Protein AF-A0A8S3RTA8-F1 (afdb_monomer)

Sequence (153 aa):
MDLRNYFNPERKQIFVFDDVYGKYMLEQQKKETWYTLSNELYTILHKKTVKIVLSCRTHIFKQVKKDDILCRNVCNMLSDEHLLTVDERILMVDKYLPADVSACLQLTDYFSKYDFSPLLCKLSSNISSEDINKLFSNPVDFIKLDLHYAGVE

Structure (mmCIF, N/CA/C/O backbone):
data_AF-A0A8S3RTA8-F1
#
_entry.id   AF-A0A8S3RTA8-F1
#
loop_
_atom_site.group_PDB
_atom_site.id
_atom_site.type_symbol
_atom_site.label_atom_id
_atom_site.label_alt_id
_atom_site.label_comp_id
_atom_site.label_asym_id
_atom_site.label_entity_id
_atom_site.label_seq_id
_atom_site.pdbx_PDB_ins_code
_atom_site.Cartn_x
_atom_site.Cartn_y
_atom_site.Cartn_z
_atom_site.occupancy
_atom_site.B_iso_or_equiv
_atom_site.auth_seq_id
_atom_site.auth_comp_id
_atom_site.auth_asym_id
_atom_site.auth_atom_id
_atom_site.pdbx_PDB_model_num
ATOM 1 N N . MET A 1 1 ? -13.343 12.471 8.877 1.00 61.25 1 MET A N 1
ATOM 2 C CA . MET A 1 1 ? -14.489 11.604 8.522 1.00 61.25 1 MET A CA 1
ATOM 3 C C . MET A 1 1 ? -14.969 10.939 9.798 1.00 61.25 1 MET A C 1
ATOM 5 O O . MET A 1 1 ? -14.138 10.381 10.499 1.00 61.25 1 MET A O 1
ATOM 9 N N . ASP A 1 2 ? -16.256 11.047 10.125 1.00 71.75 2 ASP A N 1
ATOM 10 C CA . ASP A 1 2 ? -16.832 10.467 11.344 1.00 71.75 2 ASP A CA 1
ATOM 11 C C . ASP A 1 2 ? -17.441 9.089 11.042 1.00 71.75 2 ASP A C 1
ATOM 13 O O . ASP A 1 2 ? -18.409 8.984 10.287 1.00 71.75 2 ASP A O 1
ATOM 17 N N . LEU A 1 3 ? -16.857 8.031 11.609 1.00 77.56 3 LEU A N 1
ATOM 18 C CA . LEU A 1 3 ? -17.289 6.641 11.420 1.00 77.56 3 LEU A CA 1
ATOM 19 C C . LEU A 1 3 ? -18.695 6.359 11.947 1.00 77.56 3 LEU A C 1
ATOM 21 O O . LEU A 1 3 ? -19.360 5.452 11.446 1.00 77.56 3 LEU A O 1
ATOM 25 N N . ARG A 1 4 ? -19.164 7.134 12.928 1.00 76.00 4 ARG A N 1
ATOM 26 C CA . ARG A 1 4 ? -20.458 6.920 13.587 1.00 76.00 4 ARG A CA 1
ATOM 27 C C . ARG A 1 4 ? -21.619 7.096 12.616 1.00 76.00 4 ARG A C 1
ATOM 29 O O . ARG A 1 4 ? -22.602 6.373 12.713 1.00 76.00 4 ARG A O 1
ATOM 36 N N . ASN A 1 5 ? -21.456 7.967 11.622 1.00 84.31 5 ASN A N 1
ATOM 37 C CA . ASN A 1 5 ? -22.467 8.212 10.591 1.00 84.31 5 ASN A CA 1
ATOM 38 C C . ASN A 1 5 ? -22.637 7.039 9.615 1.00 84.31 5 ASN A C 1
ATOM 40 O O . ASN A 1 5 ? -23.642 6.963 8.914 1.00 84.31 5 ASN A O 1
ATOM 44 N N . TYR A 1 6 ? -21.657 6.137 9.554 1.00 84.81 6 TYR A N 1
ATOM 45 C CA . TYR A 1 6 ? -21.643 5.014 8.615 1.00 84.81 6 TYR A CA 1
ATOM 46 C C . TYR A 1 6 ? -21.748 3.658 9.316 1.00 84.81 6 TYR A C 1
ATOM 48 O O . TYR A 1 6 ? -21.964 2.635 8.663 1.00 84.81 6 TYR A O 1
ATOM 56 N N . PHE A 1 7 ? -21.581 3.624 10.637 1.00 87.00 7 PHE A N 1
ATOM 57 C CA . PHE A 1 7 ? -21.665 2.406 11.422 1.00 87.00 7 PHE A CA 1
ATOM 58 C C . PHE A 1 7 ? -23.118 1.937 11.560 1.00 87.00 7 PHE A C 1
ATOM 60 O O . PHE A 1 7 ? -24.000 2.677 11.984 1.00 87.00 7 PHE A O 1
ATOM 67 N N . ASN A 1 8 ? -23.351 0.671 11.224 1.00 87.88 8 ASN A N 1
ATOM 68 C CA . ASN A 1 8 ? -24.606 -0.033 11.406 1.00 87.88 8 ASN A CA 1
ATOM 69 C C . ASN A 1 8 ? -24.334 -1.324 12.205 1.00 87.88 8 ASN A C 1
ATOM 71 O O . ASN A 1 8 ? -23.751 -2.267 11.659 1.00 87.88 8 ASN A O 1
ATOM 75 N N . PRO A 1 9 ? -24.777 -1.404 13.473 1.00 85.19 9 PRO A N 1
ATOM 76 C CA . PRO A 1 9 ? -24.483 -2.539 14.347 1.00 85.19 9 PRO A CA 1
ATOM 77 C C . PRO A 1 9 ? -25.106 -3.865 13.886 1.00 85.19 9 PRO A C 1
ATOM 79 O O . PRO A 1 9 ? -24.639 -4.921 14.307 1.00 85.19 9 PRO A O 1
ATOM 82 N N . GLU A 1 10 ? -26.119 -3.831 13.020 1.00 88.69 10 GLU A N 1
ATOM 83 C CA . GLU A 1 10 ? -26.825 -5.017 12.520 1.00 88.69 10 GLU A CA 1
ATOM 84 C C . GLU A 1 10 ? -26.149 -5.645 11.295 1.00 88.69 10 GLU A C 1
ATOM 86 O O . GLU A 1 10 ? -26.536 -6.725 10.845 1.00 88.69 10 GLU A O 1
ATOM 91 N N . ARG A 1 11 ? -25.133 -4.985 10.727 1.00 91.88 11 ARG A N 1
ATOM 92 C CA . ARG A 1 11 ? -24.451 -5.440 9.512 1.00 91.88 11 ARG A CA 1
ATOM 93 C C . ARG A 1 11 ? -22.985 -5.736 9.778 1.00 91.88 11 ARG A C 1
ATOM 95 O O . ARG A 1 11 ? -22.334 -5.109 10.607 1.00 91.88 11 ARG A O 1
ATOM 102 N N . LYS A 1 12 ? -22.441 -6.686 9.014 1.00 94.06 12 LYS A N 1
ATOM 103 C CA . LYS A 1 12 ? -20.989 -6.864 8.931 1.00 94.06 12 LYS A CA 1
ATOM 104 C C . LYS A 1 12 ? -20.412 -5.755 8.060 1.00 94.06 12 LYS A C 1
ATOM 106 O O . LYS A 1 12 ? -20.871 -5.574 6.934 1.00 94.06 12 LYS A O 1
ATOM 111 N N . GLN A 1 13 ? -19.429 -5.024 8.572 1.00 93.19 13 GLN A N 1
ATOM 112 C CA . GLN A 1 13 ? -18.857 -3.865 7.885 1.00 93.19 13 GLN A CA 1
ATOM 113 C C . GLN A 1 13 ? -17.331 -3.910 7.893 1.00 93.19 13 GLN A C 1
ATOM 115 O O . GLN A 1 13 ? -16.708 -4.350 8.861 1.00 93.19 13 GLN A O 1
ATOM 120 N N . ILE A 1 14 ? -16.733 -3.427 6.806 1.00 93.06 14 ILE A N 1
ATOM 121 C CA . ILE A 1 14 ? -15.296 -3.183 6.710 1.00 93.06 14 ILE A CA 1
ATOM 122 C C . ILE A 1 14 ? -15.115 -1.712 6.361 1.00 93.06 14 ILE A C 1
ATOM 124 O O . ILE A 1 14 ? -15.659 -1.246 5.363 1.00 93.06 14 ILE A O 1
ATOM 128 N N . PHE A 1 15 ? -14.350 -0.997 7.178 1.00 90.75 15 PHE A N 1
ATOM 129 C CA . PHE A 1 15 ? -13.927 0.365 6.879 1.00 90.75 15 PHE A CA 1
ATOM 130 C C . PHE A 1 15 ? -12.475 0.353 6.429 1.00 90.75 15 PHE A C 1
ATOM 132 O O . PHE A 1 15 ? -11.621 -0.196 7.125 1.00 90.75 15 PHE A O 1
ATOM 139 N N . VAL A 1 16 ? -12.212 0.944 5.267 1.00 91.81 16 VAL A N 1
ATOM 140 C CA . VAL A 1 16 ? -10.870 1.055 4.695 1.00 91.81 16 VAL A CA 1
ATOM 141 C C . VAL A 1 16 ? -10.487 2.523 4.684 1.00 91.81 16 VAL A C 1
ATOM 143 O O . VAL A 1 16 ? -11.202 3.346 4.116 1.00 91.81 16 VAL A O 1
ATOM 146 N N . PHE A 1 17 ? -9.369 2.839 5.324 1.00 89.31 17 PHE A N 1
ATOM 147 C CA . PHE A 1 17 ? -8.808 4.178 5.351 1.00 89.31 17 PHE A CA 1
ATOM 148 C C . PHE A 1 17 ? -7.433 4.153 4.709 1.00 89.31 17 PHE A C 1
ATOM 150 O O . PHE A 1 17 ? -6.564 3.393 5.139 1.00 89.31 17 PHE A O 1
ATOM 157 N N . ASP A 1 18 ? -7.268 4.976 3.679 1.00 90.44 18 ASP A N 1
ATOM 158 C CA . ASP A 1 18 ? -6.046 5.026 2.888 1.00 90.44 18 ASP A CA 1
ATOM 159 C C . ASP A 1 18 ? -5.116 6.154 3.357 1.00 90.44 18 ASP A C 1
ATOM 161 O O . ASP A 1 18 ? -5.583 7.260 3.637 1.00 90.44 18 ASP A O 1
ATOM 165 N N . ASP A 1 19 ? -3.816 5.862 3.458 1.00 89.50 19 ASP A N 1
ATOM 166 C CA . ASP A 1 19 ? -2.738 6.789 3.837 1.00 89.50 19 ASP A CA 1
ATOM 167 C C . ASP A 1 19 ? -3.091 7.647 5.077 1.00 89.50 19 ASP A C 1
ATOM 169 O O . ASP A 1 19 ? -3.014 8.882 5.093 1.00 89.50 19 ASP A O 1
ATOM 173 N N . VAL A 1 20 ? -3.488 6.969 6.161 1.00 87.56 20 VAL A N 1
ATOM 174 C CA . VAL A 1 20 ? -4.214 7.573 7.298 1.00 87.56 20 VAL A CA 1
ATOM 175 C C . VAL A 1 20 ? -3.443 8.637 8.081 1.00 87.56 20 VAL A C 1
ATOM 177 O O . VAL A 1 20 ? -4.056 9.498 8.713 1.00 87.56 20 VAL A O 1
ATOM 180 N N . TYR A 1 21 ? -2.114 8.602 8.014 1.00 87.69 21 TYR A N 1
ATOM 181 C CA . TYR A 1 21 ? -1.208 9.534 8.693 1.00 87.69 21 TYR A CA 1
ATOM 182 C C . TYR A 1 21 ? -0.542 10.528 7.736 1.00 87.69 21 TYR A C 1
ATOM 184 O O . TYR A 1 21 ? 0.338 11.275 8.154 1.00 87.69 21 TYR A O 1
ATOM 192 N N . GLY A 1 22 ? -0.948 10.539 6.467 1.00 86.31 22 GLY A N 1
ATOM 193 C CA . GLY A 1 22 ? -0.362 11.365 5.420 1.00 86.31 22 GLY A CA 1
ATOM 194 C C . GLY A 1 22 ? 0.217 10.542 4.275 1.00 86.31 22 GLY A C 1
ATOM 195 O O . GLY A 1 22 ? 0.519 9.357 4.420 1.00 86.31 22 GLY A O 1
ATOM 196 N N . LYS A 1 23 ? 0.327 11.186 3.110 1.00 83.81 23 LYS A N 1
ATOM 197 C CA . LYS A 1 23 ? 0.697 10.526 1.847 1.00 83.81 23 LYS A CA 1
ATOM 198 C C . LYS A 1 23 ? 2.211 10.448 1.640 1.00 83.81 23 LYS A C 1
ATOM 200 O O . LYS A 1 23 ? 2.732 9.400 1.271 1.00 83.81 23 LYS A O 1
ATOM 205 N N . TYR A 1 24 ? 2.911 11.555 1.887 1.00 82.56 24 TYR A N 1
ATOM 206 C CA . TYR A 1 24 ? 4.359 11.671 1.662 1.00 82.56 24 TYR A CA 1
ATOM 207 C C . TYR A 1 24 ? 5.141 11.790 2.969 1.00 82.56 24 TYR A C 1
ATOM 209 O O . TYR A 1 24 ? 6.197 11.182 3.123 1.00 82.56 24 TYR A O 1
ATOM 217 N N . MET A 1 25 ? 4.591 12.517 3.938 1.00 86.06 25 MET A N 1
ATOM 218 C CA . MET A 1 25 ? 5.172 12.727 5.260 1.00 86.06 25 MET A CA 1
ATOM 219 C C . MET A 1 25 ? 4.108 12.555 6.341 1.00 86.06 25 MET A C 1
ATOM 221 O O . MET A 1 25 ? 2.913 12.557 6.044 1.00 86.06 25 MET A O 1
ATOM 225 N N . LEU A 1 26 ? 4.552 12.399 7.589 1.00 87.31 26 LEU A N 1
ATOM 226 C CA . LEU A 1 26 ? 3.653 12.354 8.734 1.00 87.31 26 LEU A CA 1
ATOM 227 C C . LEU A 1 26 ? 2.959 13.713 8.899 1.00 87.31 26 LEU A C 1
ATOM 229 O O . LEU A 1 26 ? 3.599 14.723 9.182 1.00 87.31 26 LEU A O 1
ATOM 233 N N . GLU A 1 27 ? 1.640 13.722 8.755 1.00 90.75 27 GLU A N 1
ATOM 234 C CA . GLU A 1 27 ? 0.793 14.880 9.008 1.00 90.75 27 GLU A CA 1
ATOM 235 C C . GLU A 1 27 ? 0.302 14.836 10.459 1.00 90.75 27 GLU A C 1
ATOM 237 O O . GLU A 1 27 ? -0.603 14.073 10.813 1.00 90.75 27 GLU A O 1
ATOM 242 N N . GLN A 1 28 ? 0.895 15.670 11.313 1.00 88.50 28 GLN A N 1
ATOM 243 C CA . GLN A 1 28 ? 0.650 15.639 12.756 1.00 88.50 28 GLN A CA 1
ATOM 244 C C . GLN A 1 28 ? -0.835 15.829 13.120 1.00 88.50 28 GLN A C 1
ATOM 246 O O . GLN A 1 28 ? -1.360 15.100 13.957 1.00 88.50 28 GLN A O 1
ATOM 251 N N . GLN A 1 29 ? -1.550 16.710 12.413 1.00 89.38 29 GLN A N 1
ATOM 252 C CA . GLN A 1 29 ? -2.990 16.913 12.606 1.00 89.38 29 GLN A CA 1
ATOM 253 C C . GLN A 1 29 ? -3.811 15.637 12.338 1.00 89.38 29 GLN A C 1
ATOM 255 O O . GLN A 1 29 ? -4.780 15.349 13.047 1.00 89.38 29 GLN A O 1
ATOM 260 N N . LYS A 1 30 ? -3.429 14.839 11.328 1.00 88.38 30 LYS A N 1
ATOM 261 C CA . LYS A 1 30 ? -4.083 13.551 11.053 1.00 88.38 30 LYS A CA 1
ATOM 262 C C . LYS A 1 30 ? -3.808 12.562 12.180 1.00 88.38 30 LYS A C 1
ATOM 264 O O . LYS A 1 30 ? -4.747 11.931 12.660 1.00 88.38 30 LYS A O 1
ATOM 269 N N . LYS A 1 31 ? -2.559 12.472 12.651 1.00 87.06 31 LYS A N 1
ATOM 270 C CA . LYS A 1 31 ? -2.187 11.639 13.810 1.00 87.06 31 LYS A CA 1
ATOM 271 C C . LYS A 1 31 ? -3.021 11.994 15.046 1.00 87.06 31 LYS A C 1
ATOM 273 O O . LYS A 1 31 ? -3.612 11.107 15.654 1.00 87.06 31 LYS A O 1
ATOM 278 N N . GLU A 1 32 ? -3.131 13.277 15.378 1.00 86.81 32 GLU A N 1
ATOM 279 C CA . GLU A 1 32 ? -3.920 13.760 16.521 1.00 86.81 32 GLU A CA 1
ATOM 280 C C . GLU A 1 32 ? -5.415 13.454 16.378 1.00 86.81 32 GLU A C 1
ATOM 282 O O . GLU A 1 32 ? -6.069 13.054 17.345 1.00 86.81 32 GLU A O 1
ATOM 287 N N . THR A 1 33 ? -5.951 13.567 15.160 1.00 85.69 33 THR A N 1
ATOM 288 C CA . THR A 1 33 ? -7.344 13.201 14.863 1.00 85.69 33 THR A CA 1
ATOM 289 C C . THR A 1 33 ? -7.595 11.721 15.157 1.00 85.69 33 THR A C 1
ATOM 291 O O . THR A 1 33 ? -8.552 11.380 15.852 1.00 85.69 33 THR A O 1
ATOM 294 N N . TRP A 1 34 ? -6.718 10.833 14.684 1.00 84.81 34 TRP A N 1
ATOM 295 C CA . TRP A 1 34 ? -6.826 9.394 14.942 1.00 84.81 34 TRP A CA 1
ATOM 296 C C . TRP A 1 34 ? -6.653 9.042 16.418 1.00 84.81 34 TRP A C 1
ATOM 298 O O . TRP A 1 34 ? -7.395 8.209 16.939 1.00 84.81 34 TRP A O 1
ATOM 308 N N . TYR A 1 35 ? -5.735 9.717 17.110 1.00 84.69 35 TYR A N 1
ATOM 309 C CA . TYR A 1 35 ? -5.547 9.547 18.547 1.00 84.69 35 TYR A CA 1
ATOM 310 C C . TYR A 1 35 ? -6.807 9.939 19.331 1.00 84.69 35 TYR A C 1
ATOM 312 O O . TYR A 1 35 ? -7.264 9.185 20.189 1.00 84.69 35 TYR A O 1
ATOM 320 N N . THR A 1 36 ? -7.428 11.065 18.975 1.00 86.25 36 THR A N 1
ATOM 321 C CA . THR A 1 36 ? -8.672 11.546 19.599 1.00 86.25 36 THR A CA 1
ATOM 322 C C . THR A 1 36 ? -9.831 10.569 19.388 1.00 86.25 36 THR A C 1
ATOM 324 O O . THR A 1 36 ? -10.615 10.324 20.303 1.00 86.25 36 THR A O 1
ATOM 327 N N . LEU A 1 37 ? -9.920 9.957 18.205 1.00 84.75 37 LEU A N 1
ATOM 328 C CA . LEU A 1 37 ? -10.981 9.004 17.865 1.00 84.75 37 LEU A CA 1
ATOM 329 C C . LEU A 1 37 ? -10.732 7.587 18.409 1.00 84.75 37 LEU A C 1
ATOM 331 O O . LEU A 1 37 ? -11.632 6.749 18.357 1.00 84.75 37 LEU A O 1
ATOM 335 N N . SER A 1 38 ? -9.544 7.294 18.945 1.00 84.00 38 SER A N 1
ATOM 336 C CA . SER A 1 38 ? -9.122 5.935 19.320 1.00 84.00 38 SER A CA 1
ATOM 337 C C . SER A 1 38 ? -10.102 5.207 20.250 1.00 84.00 38 SER A C 1
ATOM 339 O O . SER A 1 38 ? -10.439 4.048 20.004 1.00 84.00 38 SER A O 1
ATOM 341 N N . ASN A 1 39 ? -10.637 5.887 21.267 1.00 83.75 39 ASN A N 1
ATOM 342 C CA . ASN A 1 39 ? -11.614 5.314 22.201 1.00 83.75 39 ASN A CA 1
ATOM 343 C C . ASN A 1 39 ? -12.927 4.904 21.513 1.00 83.75 39 ASN A C 1
ATOM 345 O O . ASN A 1 39 ? -13.509 3.854 21.812 1.00 83.75 39 ASN A O 1
ATOM 349 N N . GLU A 1 40 ? -13.394 5.712 20.564 1.00 84.62 40 GLU A N 1
ATOM 350 C CA . GLU A 1 40 ? -14.605 5.417 19.798 1.00 84.62 40 GLU A CA 1
ATOM 351 C C . GLU A 1 40 ? -14.371 4.238 18.851 1.00 84.62 40 GLU A C 1
ATOM 353 O O . GLU A 1 40 ? -15.181 3.309 18.795 1.00 84.62 40 GLU A O 1
ATOM 358 N N . LEU A 1 41 ? -13.217 4.221 18.178 1.00 85.19 41 LEU A N 1
ATOM 359 C CA . LEU A 1 41 ? -12.795 3.119 17.313 1.00 85.19 41 LEU A CA 1
ATOM 360 C C . LEU A 1 41 ? -12.753 1.799 18.077 1.00 85.19 41 LEU A C 1
ATOM 362 O O . LEU A 1 41 ? -13.257 0.788 17.586 1.00 85.19 41 LEU A O 1
ATOM 366 N N . TYR A 1 42 ? -12.225 1.804 19.301 1.00 85.12 42 TYR A N 1
ATOM 367 C CA . TYR A 1 42 ? -12.245 0.626 20.159 1.00 85.12 42 TYR A CA 1
ATOM 368 C C . TYR A 1 42 ? -13.652 0.144 20.460 1.00 85.12 42 TYR A C 1
ATOM 370 O O . TYR A 1 42 ? -13.934 -1.047 20.329 1.00 85.12 42 TYR A O 1
ATOM 378 N N . THR A 1 43 ? -14.543 1.061 20.824 1.00 85.31 43 THR A N 1
ATOM 379 C CA . THR A 1 43 ? -15.938 0.734 21.129 1.00 85.31 43 THR A CA 1
ATOM 380 C C . THR A 1 43 ? -16.628 0.075 19.933 1.00 85.31 43 THR A C 1
ATOM 382 O O . THR A 1 43 ? -17.331 -0.925 20.101 1.00 85.31 43 THR A O 1
ATOM 385 N N . ILE A 1 44 ? -16.383 0.580 18.720 1.00 84.88 44 ILE A N 1
ATOM 386 C CA . ILE A 1 44 ? -16.908 0.008 17.473 1.00 84.88 44 ILE A CA 1
ATOM 387 C C . ILE A 1 44 ? -16.295 -1.377 17.209 1.00 84.88 44 ILE A C 1
ATOM 389 O O . ILE A 1 44 ? -17.023 -2.341 16.969 1.00 84.88 44 ILE A O 1
ATOM 393 N N . LEU A 1 45 ? -14.970 -1.516 17.313 1.00 85.75 45 LEU A N 1
ATOM 394 C CA . LEU A 1 45 ? -14.264 -2.785 17.087 1.00 85.75 45 LEU A CA 1
ATOM 395 C C . LEU A 1 45 ? -14.692 -3.883 18.076 1.00 85.75 45 LEU A C 1
ATOM 397 O O . LEU A 1 45 ? -14.774 -5.057 17.705 1.00 85.75 45 LEU A O 1
ATOM 401 N N . HIS A 1 46 ? -15.040 -3.522 19.315 1.00 85.69 46 HIS A N 1
ATOM 402 C CA . HIS A 1 46 ? -15.527 -4.463 20.327 1.00 85.69 46 HIS A CA 1
ATOM 403 C C . HIS A 1 46 ? -16.851 -5.145 19.955 1.00 85.69 46 HIS A C 1
ATOM 405 O O . HIS A 1 46 ? -17.143 -6.221 20.481 1.00 85.69 46 HIS A O 1
ATOM 411 N N . LYS A 1 47 ? -17.632 -4.587 19.022 1.00 83.19 47 LYS A N 1
ATOM 412 C CA . LYS A 1 47 ? -18.892 -5.188 18.553 1.00 83.19 47 LYS A CA 1
ATOM 413 C C . LYS A 1 47 ? -18.692 -6.431 17.679 1.00 83.19 47 LYS A C 1
ATOM 415 O O . LYS A 1 47 ? -19.663 -7.127 17.410 1.00 83.19 47 LYS A O 1
ATOM 420 N N . LYS A 1 48 ? -17.459 -6.738 17.247 1.00 81.50 48 LYS A N 1
ATOM 421 C CA . LYS A 1 48 ? -17.070 -7.910 16.424 1.00 81.50 48 LYS A CA 1
ATOM 422 C C . LYS A 1 48 ? -17.762 -8.043 15.055 1.00 81.50 48 LYS A C 1
ATOM 424 O O . LYS A 1 48 ? -17.405 -8.932 14.286 1.00 81.50 48 LYS A O 1
ATOM 429 N N . THR A 1 49 ? -18.704 -7.166 14.718 1.00 90.25 49 THR A N 1
ATOM 430 C CA . THR A 1 49 ? -19.327 -7.063 13.389 1.00 90.25 49 THR A CA 1
ATOM 431 C C . THR A 1 49 ? -18.542 -6.154 12.443 1.00 90.25 49 THR A C 1
ATOM 433 O O . THR A 1 49 ? -18.790 -6.162 11.239 1.00 90.25 49 THR A O 1
ATOM 436 N N . VAL A 1 50 ? -17.556 -5.418 12.961 1.00 90.56 50 VAL A N 1
ATOM 437 C CA . VAL A 1 50 ? -16.775 -4.437 12.204 1.00 90.56 50 VAL A CA 1
ATOM 438 C C . VAL A 1 50 ? -15.307 -4.828 12.145 1.00 90.56 50 VAL A C 1
ATOM 440 O O . VAL A 1 50 ? -14.720 -5.246 13.144 1.00 90.56 50 VAL A O 1
ATOM 443 N N . LYS A 1 51 ? -14.698 -4.635 10.974 1.00 90.00 51 LYS A N 1
ATOM 444 C CA . LYS A 1 51 ? -13.244 -4.612 10.799 1.00 90.00 51 LYS A CA 1
ATOM 445 C C . LYS A 1 51 ? -12.813 -3.250 10.268 1.00 90.00 51 LYS A C 1
ATOM 447 O O . LYS A 1 51 ? -13.519 -2.638 9.471 1.00 90.00 51 LYS A O 1
ATOM 452 N N . ILE A 1 52 ? -11.644 -2.796 10.701 1.00 88.50 52 ILE A N 1
ATOM 453 C CA . ILE A 1 52 ? -11.029 -1.562 10.216 1.00 88.50 52 ILE A CA 1
ATOM 454 C C . ILE A 1 52 ? -9.681 -1.929 9.605 1.00 88.50 52 ILE A C 1
ATOM 456 O O . ILE A 1 52 ? -8.893 -2.640 10.229 1.00 88.50 52 ILE A O 1
ATOM 460 N N . VAL A 1 53 ? -9.447 -1.468 8.381 1.00 91.25 53 VAL A N 1
ATOM 461 C CA . VAL A 1 53 ? -8.189 -1.602 7.651 1.00 91.25 53 VAL A CA 1
ATOM 462 C C . VAL A 1 53 ? -7.620 -0.203 7.475 1.00 91.25 53 VAL A C 1
ATOM 464 O O . VAL A 1 53 ? -8.257 0.660 6.874 1.00 91.25 53 VAL A O 1
ATOM 467 N N . LEU A 1 54 ? -6.433 0.014 8.028 1.00 88.81 54 LEU A N 1
ATOM 468 C CA . LEU A 1 54 ? -5.695 1.265 7.913 1.00 88.81 54 LEU A CA 1
ATOM 469 C C . LEU A 1 54 ? -4.475 0.995 7.034 1.00 88.81 54 LEU A C 1
ATOM 471 O O . LEU A 1 54 ? -3.678 0.113 7.363 1.00 88.81 54 LEU A O 1
ATOM 475 N N . SER A 1 55 ? -4.323 1.726 5.934 1.00 91.25 55 SER A N 1
ATOM 476 C CA . SER A 1 55 ? -3.083 1.726 5.161 1.00 91.25 55 SER A CA 1
ATOM 477 C C . SER A 1 55 ? -2.228 2.934 5.558 1.00 91.25 55 SER A C 1
ATOM 479 O O . SER A 1 55 ? -2.726 4.004 5.925 1.00 91.25 55 SER A O 1
ATOM 481 N N . CYS A 1 56 ? -0.913 2.757 5.520 1.00 89.38 56 CYS A N 1
ATOM 482 C CA . CYS A 1 56 ? 0.037 3.854 5.617 1.00 89.38 56 CYS A CA 1
ATOM 483 C C . CYS A 1 56 ? 1.370 3.440 4.999 1.00 89.38 56 CYS A C 1
ATOM 485 O O . CYS A 1 56 ? 1.676 2.253 4.853 1.00 89.38 56 CYS A O 1
ATOM 487 N N . ARG A 1 57 ? 2.188 4.432 4.657 1.00 89.62 57 ARG A N 1
ATOM 488 C CA . ARG A 1 57 ? 3.537 4.198 4.143 1.00 89.62 57 ARG A CA 1
ATOM 489 C C . ARG A 1 57 ? 4.463 3.699 5.243 1.00 89.62 57 ARG A C 1
ATOM 491 O O . ARG A 1 57 ? 4.425 4.195 6.366 1.00 89.62 57 ARG A O 1
ATOM 498 N N . THR A 1 58 ? 5.362 2.779 4.904 1.00 88.81 58 THR A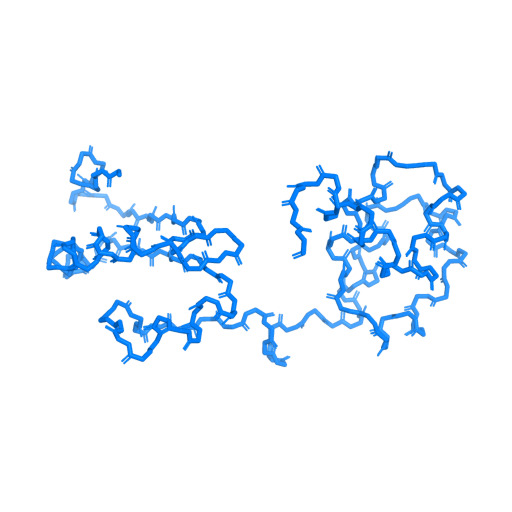 N 1
ATOM 499 C CA . THR A 1 58 ? 6.278 2.139 5.860 1.00 88.81 58 THR A CA 1
ATOM 500 C C . THR A 1 58 ? 7.135 3.139 6.642 1.00 88.81 58 THR A C 1
ATOM 502 O O . THR A 1 58 ? 7.368 2.946 7.836 1.00 88.81 58 THR A O 1
ATOM 505 N N . HIS A 1 59 ? 7.605 4.225 6.016 1.00 86.94 59 HIS A N 1
ATOM 506 C CA . HIS A 1 59 ? 8.403 5.249 6.705 1.00 86.94 59 HIS A CA 1
ATOM 507 C C . HIS A 1 59 ? 7.579 6.085 7.688 1.00 86.94 59 HIS A C 1
ATOM 509 O O . HIS A 1 59 ? 8.095 6.447 8.743 1.00 86.94 59 HIS A O 1
ATOM 515 N N . ILE A 1 60 ? 6.305 6.344 7.382 1.00 89.12 60 ILE A N 1
ATOM 516 C CA . ILE A 1 60 ? 5.369 7.025 8.286 1.00 89.12 60 ILE A CA 1
ATOM 517 C C . ILE A 1 60 ? 4.982 6.080 9.424 1.00 89.12 60 ILE A C 1
ATOM 519 O O . ILE A 1 60 ? 5.056 6.453 10.593 1.00 89.12 60 ILE A O 1
ATOM 523 N N . PHE A 1 61 ? 4.676 4.820 9.102 1.00 87.38 61 PHE A N 1
ATOM 524 C CA . PHE A 1 61 ? 4.375 3.784 10.082 1.00 87.38 61 PHE A CA 1
ATOM 525 C C . PHE A 1 61 ? 5.477 3.661 11.136 1.00 87.38 61 PHE A C 1
ATOM 527 O O . PHE A 1 61 ? 5.181 3.641 12.323 1.00 87.38 61 PHE A O 1
ATOM 534 N N . LYS A 1 62 ? 6.756 3.649 10.733 1.00 86.44 62 LYS A N 1
ATOM 535 C CA . LYS A 1 62 ? 7.905 3.593 11.659 1.00 86.44 62 LYS A CA 1
ATOM 536 C C . LYS A 1 62 ? 7.960 4.770 12.642 1.00 86.44 62 LYS A C 1
ATOM 538 O O . LYS A 1 62 ? 8.442 4.591 13.758 1.00 86.44 62 LYS A O 1
ATOM 543 N N . GLN A 1 63 ? 7.490 5.950 12.242 1.00 85.50 63 GLN A N 1
ATOM 544 C CA . GLN A 1 63 ? 7.418 7.128 13.114 1.00 85.50 63 GLN A CA 1
ATOM 545 C C . GLN A 1 63 ? 6.232 7.029 14.076 1.00 85.50 63 GLN A C 1
ATOM 547 O O . GLN A 1 63 ? 6.360 7.350 15.252 1.00 85.50 63 GLN A O 1
ATOM 552 N N . VAL A 1 64 ? 5.096 6.531 13.586 1.00 82.38 64 VAL A N 1
ATOM 553 C CA . VAL A 1 64 ? 3.844 6.413 14.340 1.00 82.38 64 VAL A CA 1
ATOM 554 C C . VAL A 1 64 ? 3.872 5.257 15.341 1.00 82.38 64 VAL A C 1
ATOM 556 O O . VAL A 1 64 ? 3.399 5.415 16.459 1.00 82.38 64 VAL A O 1
ATOM 559 N N . LYS A 1 65 ? 4.481 4.115 14.996 1.00 70.62 65 LYS A N 1
ATOM 560 C CA . LYS A 1 65 ? 4.503 2.896 15.827 1.00 70.62 65 LYS A CA 1
ATOM 561 C C . LYS A 1 65 ? 5.157 3.087 17.197 1.00 70.62 65 LYS A C 1
ATOM 563 O O . LYS A 1 65 ? 4.930 2.274 18.085 1.00 70.62 65 LYS A O 1
ATOM 568 N N . LYS A 1 66 ? 5.978 4.128 17.366 1.00 61.16 66 LYS A N 1
ATOM 569 C CA . LYS A 1 66 ? 6.519 4.496 18.680 1.00 61.16 66 LYS A CA 1
ATOM 570 C C . LYS A 1 66 ? 5.426 4.978 19.645 1.00 61.16 66 LYS A C 1
ATOM 572 O O . LYS A 1 66 ? 5.594 4.803 20.845 1.00 61.16 66 LYS A O 1
ATOM 577 N N . ASP A 1 67 ? 4.306 5.483 19.121 1.00 60.62 67 ASP A N 1
ATOM 578 C CA . ASP A 1 67 ? 3.302 6.230 19.884 1.00 60.62 67 ASP A CA 1
ATOM 579 C C . ASP A 1 67 ? 1.851 5.726 19.705 1.00 60.62 67 ASP A C 1
ATOM 581 O O . ASP A 1 67 ? 0.942 6.308 20.296 1.00 60.62 67 ASP A O 1
ATOM 585 N N . ASP A 1 68 ? 1.586 4.706 18.874 1.00 64.69 68 ASP A N 1
ATOM 586 C CA . ASP A 1 68 ? 0.213 4.402 18.433 1.00 64.69 68 ASP A CA 1
ATOM 587 C C . ASP A 1 68 ? -0.432 3.167 19.072 1.00 64.69 68 ASP A C 1
ATOM 589 O O . ASP A 1 68 ? 0.113 2.064 19.134 1.00 64.69 68 ASP A O 1
ATOM 593 N N . ILE A 1 69 ? -1.674 3.392 19.477 1.00 58.69 69 ILE A N 1
ATOM 594 C CA . ILE A 1 69 ? -2.585 2.515 20.188 1.00 58.69 69 ILE A CA 1
ATOM 595 C C . ILE A 1 69 ? -3.347 1.575 19.229 1.00 58.69 69 ILE A C 1
ATOM 597 O O . ILE A 1 69 ? -3.786 0.512 19.657 1.00 58.69 69 ILE A O 1
ATOM 601 N N . LEU A 1 70 ? -3.512 1.896 17.940 1.00 66.31 70 LEU A N 1
ATOM 602 C CA . LEU A 1 70 ? -4.468 1.209 17.047 1.00 66.31 70 LEU A CA 1
ATOM 603 C C . LEU A 1 70 ? -3.902 0.010 16.256 1.00 66.31 70 LEU A C 1
ATOM 605 O O . LEU A 1 70 ? -4.642 -0.687 15.558 1.00 66.31 70 LEU A O 1
ATOM 609 N N . CYS A 1 71 ? -2.608 -0.286 16.373 1.00 68.81 71 CYS A N 1
ATOM 610 C CA . CYS A 1 71 ? -1.918 -1.254 15.512 1.00 68.81 71 CYS A CA 1
ATOM 611 C C . CYS A 1 71 ? -1.848 -2.669 16.116 1.00 68.81 71 CYS A C 1
ATOM 613 O O . CYS A 1 71 ? -0.782 -3.116 16.533 1.00 68.81 71 CYS A O 1
ATOM 615 N N . ARG A 1 72 ? -2.976 -3.396 16.159 1.00 73.12 72 ARG A N 1
ATOM 616 C CA . ARG A 1 72 ? -3.007 -4.778 16.697 1.00 73.12 72 ARG A CA 1
ATOM 617 C C . ARG A 1 72 ? -2.505 -5.843 15.721 1.00 73.12 72 ARG A C 1
ATOM 619 O O . ARG A 1 72 ? -1.771 -6.732 16.130 1.00 73.12 72 ARG A O 1
ATOM 626 N N . ASN A 1 73 ? -2.898 -5.747 14.451 1.00 85.12 73 ASN A N 1
ATOM 627 C CA . ASN A 1 73 ? -2.476 -6.658 13.386 1.00 85.12 73 ASN A CA 1
ATOM 628 C C . ASN A 1 73 ? -1.839 -5.827 12.278 1.00 85.12 73 ASN A C 1
ATOM 630 O O . ASN A 1 73 ? -2.483 -4.925 11.743 1.00 85.12 73 ASN A O 1
ATOM 634 N N . VAL A 1 74 ? -0.582 -6.114 11.957 1.00 87.50 74 VAL A N 1
ATOM 635 C CA . VAL A 1 74 ? 0.202 -5.343 10.991 1.00 87.50 74 VAL A CA 1
ATOM 636 C C . VAL A 1 74 ? 0.548 -6.254 9.827 1.00 87.50 74 VAL A C 1
ATOM 638 O O . VAL A 1 74 ? 1.184 -7.282 10.029 1.00 87.50 74 VAL A O 1
ATOM 641 N N . CYS A 1 75 ? 0.148 -5.857 8.622 1.00 89.50 75 CYS A N 1
ATOM 642 C CA . CYS A 1 75 ? 0.595 -6.482 7.385 1.00 89.50 75 CYS A CA 1
ATOM 643 C C . CYS A 1 75 ? 1.650 -5.577 6.745 1.00 89.50 75 CYS A C 1
ATOM 645 O O . CYS A 1 75 ? 1.368 -4.414 6.448 1.00 89.50 75 CYS A O 1
ATOM 647 N N . ASN A 1 76 ? 2.869 -6.086 6.575 1.00 88.94 76 ASN A N 1
ATOM 648 C CA . ASN A 1 76 ? 3.922 -5.379 5.859 1.00 88.94 76 ASN A CA 1
ATOM 649 C C . ASN A 1 76 ? 3.978 -5.897 4.422 1.00 88.94 76 ASN A C 1
ATOM 651 O O . ASN A 1 76 ? 4.553 -6.947 4.174 1.00 88.94 76 ASN A O 1
ATOM 655 N N . MET A 1 77 ? 3.456 -5.121 3.474 1.00 86.81 77 MET A N 1
ATOM 656 C CA . MET A 1 77 ? 3.501 -5.478 2.048 1.00 86.81 77 MET A CA 1
ATOM 657 C C . MET A 1 77 ? 4.930 -5.575 1.484 1.00 86.81 77 MET A C 1
ATOM 659 O O . MET A 1 77 ? 5.110 -6.067 0.381 1.00 86.81 77 MET A O 1
ATOM 663 N N . LEU A 1 78 ? 5.938 -5.090 2.221 1.00 83.69 78 LEU A N 1
ATOM 664 C CA . LEU A 1 78 ? 7.354 -5.165 1.850 1.00 83.69 78 LEU A CA 1
ATOM 665 C C . LEU A 1 78 ? 8.128 -6.244 2.630 1.00 83.69 78 LEU A C 1
ATOM 667 O O . LEU A 1 78 ? 9.353 -6.213 2.641 1.00 83.69 78 LEU A O 1
ATOM 671 N N . SER A 1 79 ? 7.456 -7.128 3.375 1.00 86.88 79 SER A N 1
ATOM 672 C CA . SER A 1 79 ? 8.121 -8.285 3.995 1.00 86.88 79 SER A CA 1
ATOM 673 C C . SER A 1 79 ? 8.283 -9.413 2.988 1.00 86.88 79 SER A C 1
ATOM 675 O O . SER A 1 79 ? 7.363 -9.612 2.203 1.00 86.88 79 SER A O 1
ATOM 677 N N . ASP A 1 80 ? 9.333 -10.221 3.121 1.00 85.31 80 ASP A N 1
ATOM 678 C CA . ASP A 1 80 ? 9.604 -11.387 2.264 1.00 85.31 80 ASP A CA 1
ATOM 679 C C . ASP A 1 80 ? 8.390 -12.314 2.060 1.00 85.31 80 ASP A C 1
ATOM 681 O O . ASP A 1 80 ? 8.196 -12.832 0.969 1.00 85.31 80 ASP A O 1
ATOM 685 N N . GLU A 1 81 ? 7.526 -12.466 3.071 1.00 88.19 81 GLU A N 1
ATOM 686 C CA . GLU A 1 81 ? 6.293 -13.274 2.992 1.00 88.19 81 GLU A CA 1
ATOM 687 C C . GLU A 1 81 ? 5.219 -12.719 2.037 1.00 88.19 81 GLU A C 1
ATOM 689 O O . GLU A 1 81 ? 4.344 -13.458 1.596 1.00 88.19 81 GLU A O 1
ATOM 694 N N . HIS A 1 82 ? 5.248 -11.414 1.764 1.00 87.12 82 HIS A N 1
ATOM 695 C CA . HIS A 1 82 ? 4.223 -10.684 1.009 1.00 87.12 82 HIS A CA 1
ATOM 696 C C . HIS A 1 82 ? 4.783 -9.996 -0.244 1.00 87.12 82 HIS A C 1
ATOM 698 O O . HIS A 1 82 ? 4.020 -9.369 -0.983 1.00 87.12 82 HIS A O 1
ATOM 704 N N . LEU A 1 83 ? 6.099 -10.071 -0.469 1.00 87.19 83 LEU A N 1
ATOM 705 C CA . LEU A 1 83 ? 6.710 -9.575 -1.694 1.00 87.19 83 LEU A CA 1
ATOM 706 C C . LEU A 1 83 ? 6.223 -10.408 -2.874 1.00 87.19 83 LEU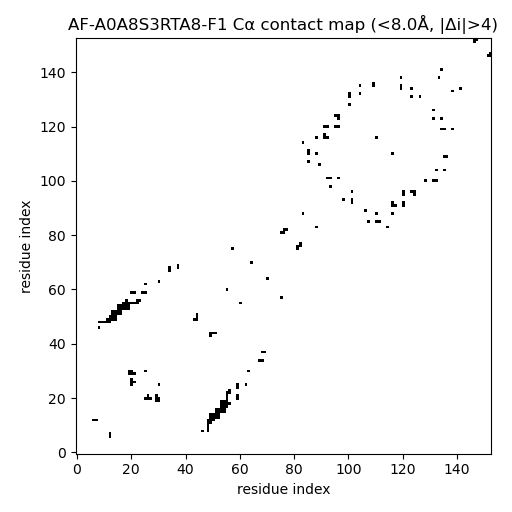 A C 1
ATOM 708 O O . LEU A 1 83 ? 6.101 -11.628 -2.785 1.00 87.19 83 LEU A O 1
ATOM 712 N N . LEU A 1 84 ? 5.995 -9.735 -4.000 1.00 88.00 84 LEU A N 1
ATOM 713 C CA . LEU A 1 84 ? 5.661 -10.425 -5.236 1.00 88.00 84 LEU A CA 1
ATOM 714 C C . LEU A 1 84 ? 6.827 -11.328 -5.625 1.00 88.00 84 LEU A C 1
ATOM 716 O O . LEU A 1 84 ? 7.967 -10.867 -5.724 1.00 88.00 84 LEU A O 1
ATOM 720 N N . THR A 1 85 ? 6.538 -12.589 -5.897 1.00 87.62 85 THR A N 1
ATOM 721 C CA . THR A 1 85 ? 7.495 -13.525 -6.486 1.00 87.62 85 THR A CA 1
ATOM 722 C C . THR A 1 85 ? 7.864 -13.100 -7.908 1.00 87.62 85 THR A C 1
ATOM 724 O O . THR A 1 85 ? 7.158 -12.317 -8.546 1.00 87.62 85 THR A O 1
ATOM 727 N N . VAL A 1 86 ? 8.978 -13.616 -8.435 1.00 87.00 86 VAL A N 1
ATOM 728 C CA . VAL A 1 86 ? 9.376 -13.358 -9.831 1.00 87.00 86 VAL A CA 1
ATOM 729 C C . VAL A 1 86 ? 8.262 -13.773 -10.796 1.00 87.00 86 VAL A C 1
ATOM 731 O O . VAL A 1 86 ? 7.918 -13.000 -11.686 1.00 87.00 86 VAL A O 1
ATOM 734 N N . ASP A 1 87 ? 7.635 -14.926 -10.562 1.00 88.38 87 ASP A N 1
ATOM 735 C CA . ASP A 1 87 ? 6.542 -15.432 -11.396 1.00 88.38 87 ASP A CA 1
ATOM 736 C C . ASP A 1 87 ? 5.317 -14.508 -11.362 1.00 88.38 87 ASP A C 1
ATOM 738 O O . ASP A 1 87 ? 4.767 -14.167 -12.408 1.00 88.38 87 ASP A O 1
ATOM 742 N N . GLU A 1 88 ? 4.914 -14.020 -10.183 1.00 90.50 88 GLU A N 1
ATOM 743 C CA . GLU A 1 88 ? 3.817 -13.048 -10.069 1.00 90.50 88 GLU A CA 1
ATOM 744 C C . GLU A 1 88 ? 4.134 -11.737 -10.796 1.00 90.50 88 GLU A C 1
ATOM 746 O O . GLU A 1 88 ? 3.257 -11.154 -11.436 1.00 90.50 88 GLU A O 1
ATOM 751 N N . ARG A 1 89 ? 5.389 -11.276 -10.744 1.00 88.31 89 ARG A N 1
ATOM 752 C CA . ARG A 1 89 ? 5.825 -10.068 -11.460 1.00 88.31 89 ARG A CA 1
ATOM 753 C C . ARG A 1 89 ? 5.805 -10.265 -12.977 1.00 88.31 89 ARG A C 1
ATOM 755 O O . ARG A 1 89 ? 5.366 -9.352 -13.677 1.00 88.31 89 ARG A O 1
ATOM 762 N N . ILE A 1 90 ? 6.232 -11.428 -13.477 1.00 86.75 90 ILE A N 1
ATOM 763 C CA . ILE A 1 90 ? 6.151 -11.789 -14.903 1.00 86.75 90 ILE A CA 1
ATOM 764 C C . ILE A 1 90 ? 4.688 -11.794 -15.350 1.00 86.75 90 ILE A C 1
ATOM 766 O O . ILE A 1 90 ? 4.336 -11.093 -16.294 1.00 86.75 90 ILE A O 1
ATOM 770 N N . LEU A 1 91 ? 3.812 -12.480 -14.606 1.00 89.50 91 LEU A N 1
ATOM 771 C CA . LEU A 1 91 ? 2.379 -12.539 -14.907 1.00 89.50 91 LEU A CA 1
ATOM 772 C C . LEU A 1 91 ? 1.725 -11.154 -14.934 1.00 89.50 91 LEU A C 1
ATOM 774 O O . LEU A 1 91 ? 0.824 -10.902 -15.735 1.00 89.50 91 LEU A O 1
ATOM 778 N N . MET A 1 92 ? 2.154 -10.243 -14.058 1.00 90.12 92 MET A N 1
ATOM 779 C CA . MET A 1 92 ? 1.693 -8.858 -14.096 1.00 90.12 92 MET A CA 1
ATOM 780 C C . MET A 1 92 ? 2.135 -8.145 -15.372 1.00 90.12 92 MET A C 1
ATOM 782 O O . MET A 1 92 ? 1.308 -7.492 -16.006 1.00 90.12 92 MET A O 1
ATOM 786 N N . VAL A 1 93 ? 3.406 -8.267 -15.754 1.00 88.19 93 VAL A N 1
ATOM 787 C CA . VAL A 1 93 ? 3.920 -7.654 -16.982 1.00 88.19 93 VAL A CA 1
ATOM 788 C C . VAL A 1 93 ? 3.176 -8.184 -18.203 1.00 88.19 93 VAL A C 1
ATOM 790 O O . VAL A 1 93 ? 2.620 -7.380 -18.944 1.00 88.19 93 VAL A O 1
ATOM 793 N N . ASP A 1 94 ? 3.047 -9.500 -18.352 1.00 88.12 94 ASP A N 1
ATOM 794 C CA . ASP A 1 94 ? 2.339 -10.110 -19.485 1.00 88.12 94 ASP A CA 1
ATOM 795 C C . ASP A 1 94 ? 0.874 -9.673 -19.580 1.00 88.12 94 ASP A C 1
ATOM 797 O O . ASP A 1 94 ? 0.299 -9.596 -20.664 1.00 88.12 94 ASP A O 1
ATOM 801 N N . LYS A 1 95 ? 0.251 -9.377 -18.435 1.00 90.06 95 LYS A N 1
ATOM 802 C CA . LYS A 1 95 ? -1.138 -8.926 -18.381 1.00 90.06 95 LYS A CA 1
ATOM 803 C C . LYS A 1 95 ? -1.311 -7.460 -18.774 1.00 90.06 95 LYS A C 1
ATOM 805 O O . LYS A 1 95 ? -2.349 -7.112 -19.338 1.00 90.06 95 LYS A O 1
ATOM 810 N N . TYR A 1 96 ? -0.374 -6.595 -18.394 1.00 88.56 96 TYR A N 1
ATOM 811 C CA . TYR A 1 96 ? -0.534 -5.141 -18.506 1.00 88.56 96 TYR A CA 1
ATOM 812 C C . TYR A 1 96 ? 0.308 -4.505 -19.614 1.00 88.56 96 TYR A C 1
ATOM 814 O O . TYR A 1 96 ? 0.081 -3.339 -19.937 1.00 88.56 96 TYR A O 1
ATOM 822 N N . LEU A 1 97 ? 1.243 -5.245 -20.210 1.00 85.94 97 LEU A N 1
ATOM 823 C CA . LEU A 1 97 ? 2.060 -4.791 -21.327 1.00 85.94 97 LEU A CA 1
ATOM 824 C C . LEU A 1 97 ? 1.679 -5.487 -22.642 1.00 85.94 97 LEU A C 1
ATOM 826 O O . LEU A 1 97 ? 1.229 -6.632 -22.634 1.00 85.94 97 LEU A O 1
ATOM 830 N N . PRO A 1 98 ? 1.879 -4.815 -23.791 1.00 83.75 98 PRO A N 1
ATOM 831 C CA . PRO A 1 98 ? 1.804 -5.459 -25.097 1.00 83.75 98 PRO A CA 1
ATOM 832 C C . PRO A 1 98 ? 2.765 -6.655 -25.203 1.00 83.75 98 PRO A C 1
ATOM 834 O O . PRO A 1 98 ? 3.880 -6.613 -24.682 1.00 83.75 98 PRO A O 1
ATOM 837 N N . ALA A 1 99 ? 2.346 -7.719 -25.894 1.00 82.75 99 ALA A N 1
ATOM 838 C CA . ALA A 1 99 ? 3.103 -8.973 -25.978 1.00 82.75 99 ALA A CA 1
ATOM 839 C C . ALA A 1 99 ? 4.477 -8.817 -26.658 1.00 82.75 99 ALA A C 1
ATOM 841 O O . ALA A 1 99 ? 5.438 -9.476 -26.270 1.00 82.75 99 ALA A O 1
ATOM 842 N N . ASP A 1 100 ? 4.578 -7.931 -27.648 1.00 78.88 100 ASP A N 1
ATOM 843 C CA . ASP A 1 100 ? 5.826 -7.568 -28.324 1.00 78.88 100 ASP A CA 1
ATOM 844 C C . ASP A 1 100 ? 6.805 -6.869 -27.374 1.00 78.88 100 ASP A C 1
ATOM 846 O O . ASP A 1 100 ? 7.997 -7.166 -27.385 1.00 78.88 100 ASP A O 1
ATOM 850 N N . VAL A 1 101 ? 6.295 -6.000 -26.500 1.00 75.81 101 VAL A N 1
ATOM 851 C CA . VAL A 1 101 ? 7.100 -5.329 -25.476 1.00 75.81 101 VAL A CA 1
ATOM 852 C C . VAL A 1 101 ? 7.528 -6.317 -24.392 1.00 75.81 101 VAL A C 1
ATOM 854 O O . VAL A 1 101 ? 8.711 -6.372 -24.070 1.00 75.81 101 VAL A O 1
ATOM 857 N N . SER A 1 102 ? 6.609 -7.140 -23.872 1.00 78.31 102 SER A N 1
ATOM 858 C CA . SER A 1 102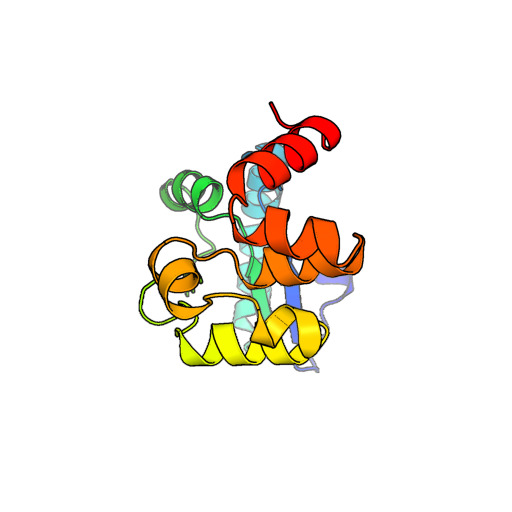 ? 6.935 -8.144 -22.848 1.00 78.31 102 SER A CA 1
ATOM 859 C C . SER A 1 102 ? 8.023 -9.115 -23.323 1.00 78.31 102 SER A C 1
ATOM 861 O O . SER A 1 102 ? 9.002 -9.343 -22.614 1.00 78.31 102 SER A O 1
ATOM 863 N N . ALA A 1 103 ? 7.924 -9.606 -24.564 1.00 77.50 103 ALA A N 1
ATOM 864 C CA . ALA A 1 103 ? 8.898 -10.534 -25.139 1.00 77.50 103 ALA A CA 1
ATOM 865 C C . ALA A 1 103 ? 10.306 -9.933 -25.312 1.00 77.50 103 ALA A C 1
ATOM 867 O O . ALA A 1 103 ? 11.294 -10.669 -25.313 1.00 77.50 103 ALA A O 1
ATOM 868 N N . CYS A 1 104 ? 10.414 -8.610 -25.470 1.00 72.56 104 CYS A N 1
ATOM 869 C CA . CYS A 1 104 ? 11.695 -7.913 -25.591 1.00 72.56 104 CYS A CA 1
ATOM 870 C C . CYS A 1 104 ? 12.341 -7.579 -24.240 1.00 72.56 104 CYS A C 1
ATOM 872 O O . CYS A 1 104 ? 13.546 -7.317 -24.191 1.00 72.56 104 CYS A O 1
ATOM 874 N N . LEU A 1 105 ? 11.574 -7.571 -23.149 1.00 72.69 105 LEU A N 1
ATOM 875 C CA . LEU A 1 105 ? 12.101 -7.265 -21.827 1.00 72.69 105 LEU A CA 1
ATOM 876 C C . LEU A 1 105 ? 12.870 -8.476 -21.275 1.00 72.69 105 LEU A C 1
ATOM 878 O O . LEU A 1 105 ? 12.334 -9.572 -21.133 1.00 72.69 105 LEU A O 1
ATOM 882 N N . GLN A 1 106 ? 14.134 -8.277 -20.889 1.00 71.38 106 GLN A N 1
ATOM 883 C CA . GLN A 1 106 ? 14.890 -9.262 -20.100 1.00 71.38 106 GLN A CA 1
ATOM 884 C C . GLN A 1 106 ? 14.423 -9.229 -18.634 1.00 71.38 106 GLN A C 1
ATOM 886 O O . GLN A 1 106 ? 15.113 -8.757 -17.729 1.00 71.38 106 GLN A O 1
ATOM 891 N N . LEU A 1 107 ? 13.188 -9.681 -18.415 1.00 71.25 107 LEU A N 1
ATOM 892 C CA . LEU A 1 107 ? 12.433 -9.488 -17.177 1.00 71.25 107 LEU A CA 1
ATOM 893 C C . LEU A 1 107 ? 13.069 -10.148 -15.950 1.00 71.25 107 LEU A C 1
ATOM 895 O O . LEU A 1 107 ? 12.959 -9.611 -14.850 1.00 71.25 107 LEU A O 1
ATOM 899 N N . THR A 1 108 ? 13.763 -11.273 -16.116 1.00 68.25 108 THR A N 1
ATOM 900 C CA . THR A 1 108 ? 14.395 -12.004 -15.005 1.00 68.25 108 THR A CA 1
ATOM 901 C C . THR A 1 108 ? 15.498 -11.192 -14.331 1.00 68.25 108 THR A C 1
ATOM 903 O O . THR A 1 108 ? 15.523 -11.082 -13.104 1.00 68.25 108 THR A O 1
ATOM 906 N N . ASP A 1 109 ? 16.359 -10.550 -15.120 1.00 71.56 109 ASP A N 1
ATOM 907 C CA . ASP A 1 109 ? 17.451 -9.723 -14.600 1.00 71.56 109 ASP A CA 1
ATOM 908 C C . ASP A 1 109 ? 16.896 -8.431 -13.989 1.00 71.56 109 ASP A C 1
ATOM 910 O O . ASP A 1 109 ? 17.344 -7.984 -12.931 1.00 71.56 109 ASP A O 1
ATOM 914 N N . TYR A 1 110 ? 15.847 -7.869 -14.592 1.00 73.62 110 TYR A N 1
ATOM 915 C CA . TYR A 1 110 ? 15.146 -6.704 -14.062 1.00 73.62 110 TYR A CA 1
ATOM 916 C C . TYR A 1 110 ? 14.499 -6.982 -12.694 1.00 73.62 110 TYR A C 1
ATOM 918 O O . TYR A 1 110 ? 14.722 -6.230 -11.741 1.00 73.62 110 TYR A O 1
ATOM 926 N N . PHE A 1 111 ? 13.733 -8.069 -12.563 1.00 76.31 111 PHE A N 1
ATOM 927 C CA . PHE A 1 111 ? 13.036 -8.402 -11.316 1.00 76.31 111 PHE A CA 1
ATOM 928 C C . PHE A 1 111 ? 13.986 -8.786 -10.184 1.00 76.31 111 PHE A C 1
ATOM 930 O O . PHE A 1 111 ? 13.610 -8.657 -9.020 1.00 76.31 111 PHE A O 1
ATOM 937 N N . SER A 1 112 ? 15.224 -9.177 -10.501 1.00 72.06 112 SER A N 1
ATOM 938 C CA . SER A 1 112 ? 16.277 -9.356 -9.498 1.00 72.06 112 SER A CA 1
ATOM 939 C C . SER A 1 112 ? 16.750 -8.031 -8.880 1.00 72.06 112 SER A C 1
ATOM 941 O O . SER A 1 112 ? 17.226 -8.006 -7.746 1.00 72.06 112 SER A O 1
ATOM 943 N N . LYS A 1 113 ? 16.605 -6.917 -9.612 1.00 73.44 113 LYS A N 1
ATOM 944 C CA . LYS A 1 113 ? 17.146 -5.600 -9.252 1.00 73.44 113 LYS A CA 1
ATOM 945 C C . LYS A 1 113 ? 16.092 -4.627 -8.724 1.00 73.44 113 LYS A C 1
ATOM 947 O O . LYS A 1 113 ? 16.424 -3.751 -7.925 1.00 73.44 113 LYS A O 1
ATOM 952 N N . TYR A 1 114 ? 14.843 -4.751 -9.168 1.00 76.69 114 TYR A N 1
ATOM 953 C CA . TYR A 1 114 ? 13.781 -3.793 -8.866 1.00 76.69 114 TYR A CA 1
ATOM 954 C C . TYR A 1 114 ? 12.480 -4.481 -8.438 1.00 76.69 114 TYR A C 1
ATOM 956 O O . TYR A 1 114 ? 12.047 -5.461 -9.042 1.00 76.69 114 TYR A O 1
ATOM 964 N N . ASP A 1 115 ? 11.816 -3.898 -7.436 1.00 77.81 115 ASP A N 1
ATOM 965 C CA . ASP A 1 115 ? 10.565 -4.412 -6.855 1.00 77.81 115 ASP A CA 1
ATOM 966 C C . ASP A 1 115 ? 9.372 -3.458 -7.056 1.00 77.81 115 ASP A C 1
ATOM 968 O O . ASP A 1 115 ? 8.481 -3.305 -6.224 1.00 77.81 115 ASP A O 1
ATOM 972 N N . PHE A 1 116 ? 9.384 -2.734 -8.177 1.00 82.88 116 PHE A N 1
ATOM 973 C CA . PHE A 1 116 ? 8.382 -1.713 -8.497 1.00 82.88 116 PHE A CA 1
ATOM 974 C C . PHE A 1 116 ? 7.402 -2.166 -9.584 1.00 82.88 116 PHE A C 1
ATOM 976 O O . PHE A 1 116 ? 6.770 -1.323 -10.217 1.00 82.88 116 PHE A O 1
ATOM 983 N N . SER A 1 117 ? 7.260 -3.475 -9.827 1.00 85.94 117 SER A N 1
ATOM 984 C CA . SER A 1 117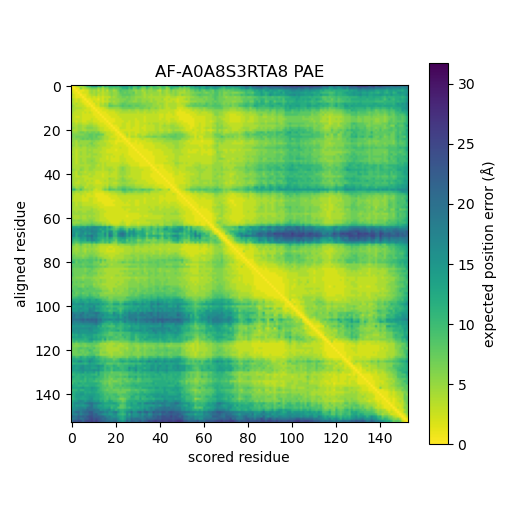 ? 6.487 -4.010 -10.960 1.00 85.94 117 SER A CA 1
ATOM 985 C C . SER A 1 117 ? 5.062 -3.448 -11.064 1.00 85.94 117 SER A C 1
ATOM 987 O O . SER A 1 117 ? 4.701 -3.010 -12.158 1.00 85.94 117 SER A O 1
ATOM 989 N N . PRO A 1 118 ? 4.268 -3.339 -9.973 1.00 88.44 118 PRO A N 1
ATOM 990 C CA . PRO A 1 118 ? 2.943 -2.720 -10.051 1.00 88.44 118 PRO A CA 1
ATOM 991 C C . PRO A 1 118 ? 2.976 -1.257 -10.497 1.00 88.44 118 PRO A C 1
ATOM 993 O O . PRO A 1 118 ? 2.134 -0.825 -11.282 1.00 88.44 118 PRO A O 1
ATOM 996 N N . LEU A 1 119 ? 3.953 -0.490 -10.008 1.00 86.88 119 LEU A N 1
ATOM 997 C CA . LEU A 1 119 ? 4.103 0.916 -10.365 1.00 86.88 119 LEU A CA 1
ATOM 998 C C . LEU A 1 119 ? 4.538 1.062 -11.823 1.00 86.88 119 LEU A C 1
ATOM 1000 O O . LEU A 1 119 ? 3.951 1.862 -12.544 1.00 86.88 119 LEU A O 1
ATOM 1004 N N . LEU A 1 120 ? 5.512 0.272 -12.276 1.00 86.62 120 LEU A N 1
ATOM 1005 C CA . LEU A 1 120 ? 5.984 0.351 -13.656 1.00 86.62 120 LEU A CA 1
ATOM 1006 C C . LEU A 1 120 ? 4.906 -0.034 -14.660 1.00 86.62 120 LEU A C 1
ATOM 1008 O O . LEU A 1 120 ? 4.735 0.680 -15.639 1.00 86.62 120 LEU A O 1
ATOM 1012 N N . CYS A 1 121 ? 4.133 -1.090 -14.387 1.00 88.50 121 CYS A N 1
ATOM 1013 C CA . CYS A 1 121 ? 2.997 -1.469 -15.233 1.00 88.50 121 CYS A CA 1
ATOM 1014 C C . CYS A 1 121 ? 1.936 -0.357 -15.307 1.00 88.50 121 CYS A C 1
ATOM 1016 O O . CYS A 1 121 ? 1.264 -0.185 -16.321 1.00 88.50 121 CYS A O 1
ATOM 1018 N N . LYS A 1 122 ? 1.768 0.419 -14.229 1.00 87.94 122 LYS A N 1
ATOM 1019 C CA . LYS A 1 122 ? 0.871 1.579 -14.224 1.00 87.94 122 LYS A CA 1
ATOM 1020 C C . LYS A 1 122 ? 1.446 2.753 -15.018 1.00 87.94 122 LYS A C 1
ATOM 1022 O O . LYS A 1 122 ? 0.699 3.439 -15.703 1.00 87.94 122 LYS A O 1
ATOM 1027 N N . LEU A 1 123 ? 2.744 3.021 -14.907 1.00 85.75 123 LEU A N 1
ATOM 1028 C CA . LEU A 1 123 ? 3.392 4.105 -15.652 1.00 85.75 123 LEU A CA 1
ATOM 1029 C C . LEU A 1 123 ? 3.460 3.788 -17.151 1.00 85.75 123 LEU A C 1
ATOM 1031 O O . LEU A 1 123 ? 3.265 4.677 -17.977 1.00 85.75 123 LEU A O 1
ATOM 1035 N N . SER A 1 124 ? 3.654 2.516 -17.504 1.00 85.62 124 SER A N 1
ATOM 1036 C CA . SER A 1 124 ? 3.724 2.068 -18.892 1.00 85.62 124 SER A CA 1
ATOM 1037 C C . SER A 1 124 ? 2.410 2.234 -19.652 1.00 85.62 124 SER A C 1
ATOM 1039 O O . SER A 1 124 ? 2.440 2.378 -20.869 1.00 85.62 124 SER A O 1
ATOM 1041 N N . SER A 1 125 ? 1.260 2.265 -18.966 1.00 83.12 125 SER A N 1
ATOM 1042 C CA . SER A 1 125 ? -0.044 2.430 -19.625 1.00 83.12 125 SER A CA 1
ATOM 1043 C C . SER A 1 125 ? -0.222 3.789 -20.310 1.00 83.12 125 SER A C 1
ATOM 1045 O O . SER A 1 125 ? -1.160 3.954 -21.084 1.00 83.12 125 SER A O 1
ATOM 1047 N N . ASN A 1 126 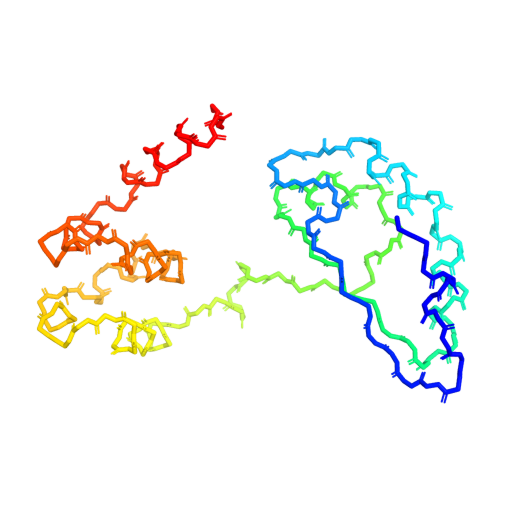? 0.635 4.768 -19.999 1.00 81.50 126 ASN A N 1
ATOM 1048 C CA . ASN A 1 126 ? 0.495 6.157 -20.441 1.00 81.50 126 ASN A CA 1
ATOM 1049 C C . ASN A 1 126 ? 1.648 6.631 -21.343 1.00 81.50 126 ASN A C 1
ATOM 1051 O O . ASN A 1 126 ? 1.749 7.829 -21.604 1.00 81.50 126 ASN A O 1
ATOM 1055 N N . ILE A 1 127 ? 2.526 5.731 -21.793 1.00 83.19 127 ILE A N 1
ATOM 1056 C CA . ILE A 1 127 ? 3.705 6.071 -22.606 1.00 83.19 127 ILE A CA 1
ATOM 1057 C C . ILE A 1 127 ? 3.792 5.190 -23.860 1.00 83.19 127 ILE A C 1
ATOM 1059 O O . ILE A 1 127 ? 3.085 4.191 -23.986 1.00 83.19 127 ILE A O 1
ATOM 1063 N N . SER A 1 128 ? 4.647 5.577 -24.808 1.00 83.06 128 SER A N 1
ATOM 1064 C CA . SER A 1 128 ? 4.861 4.822 -26.047 1.00 83.06 128 SER A CA 1
ATOM 1065 C C . SER A 1 128 ? 5.615 3.511 -25.794 1.00 83.06 128 SER A C 1
ATOM 1067 O O . SER A 1 128 ? 6.414 3.435 -24.863 1.00 83.06 128 SER A O 1
ATOM 1069 N N . SER A 1 129 ? 5.445 2.498 -26.655 1.00 78.31 129 SER A N 1
ATOM 1070 C CA . SER A 1 129 ? 6.175 1.221 -26.544 1.00 78.31 129 SER A CA 1
ATOM 1071 C C . SER A 1 129 ? 7.702 1.386 -26.506 1.00 78.31 129 SER A C 1
ATOM 1073 O O . SER A 1 129 ? 8.383 0.635 -25.810 1.00 78.31 129 SER A O 1
ATOM 1075 N N . GLU A 1 130 ? 8.252 2.387 -27.207 1.00 78.62 130 GLU A N 1
ATOM 1076 C CA . GLU A 1 130 ? 9.688 2.701 -27.166 1.00 78.62 130 GLU A CA 1
ATOM 1077 C C . GLU A 1 130 ? 10.123 3.177 -25.770 1.00 78.62 130 GLU A C 1
ATOM 1079 O O . GLU A 1 130 ? 11.172 2.775 -25.258 1.00 78.62 130 GLU A O 1
ATOM 1084 N N . ASP A 1 131 ? 9.295 3.994 -25.121 1.00 83.44 131 ASP A N 1
ATOM 1085 C CA . ASP A 1 131 ? 9.574 4.526 -23.790 1.00 83.44 131 ASP A CA 1
ATOM 1086 C C . ASP A 1 131 ? 9.342 3.492 -22.686 1.00 83.44 131 ASP A C 1
ATOM 1088 O O . ASP A 1 131 ? 9.983 3.579 -21.640 1.00 83.44 131 ASP A O 1
ATOM 1092 N N . ILE A 1 132 ? 8.514 2.466 -22.920 1.00 84.25 132 ILE A N 1
ATOM 1093 C CA . ILE A 1 132 ? 8.365 1.336 -21.989 1.00 84.25 132 ILE A CA 1
ATOM 1094 C C . ILE A 1 132 ? 9.702 0.608 -21.821 1.00 84.25 132 ILE A C 1
ATOM 1096 O O . ILE A 1 132 ? 10.134 0.364 -20.695 1.00 84.25 132 ILE A O 1
ATOM 1100 N N . ASN A 1 133 ? 10.421 0.328 -22.908 1.00 80.00 133 ASN A N 1
ATOM 1101 C CA . ASN A 1 133 ? 11.733 -0.320 -22.808 1.00 80.00 133 ASN A CA 1
ATOM 1102 C C . ASN A 1 133 ? 12.732 0.531 -22.004 1.00 80.00 133 ASN A C 1
ATOM 1104 O O . ASN A 1 133 ? 13.497 -0.002 -21.194 1.00 80.00 133 ASN A O 1
ATOM 1108 N N . LYS A 1 134 ? 12.693 1.862 -22.168 1.00 82.38 134 LYS A N 1
ATOM 1109 C CA . LYS A 1 134 ? 13.523 2.800 -21.391 1.00 82.38 134 LYS A CA 1
ATOM 1110 C C . LYS A 1 134 ? 13.122 2.812 -19.913 1.00 82.38 134 LYS A C 1
ATOM 1112 O O . LYS A 1 134 ? 14.001 2.745 -19.054 1.00 82.38 134 LYS A O 1
ATOM 1117 N N . LEU A 1 135 ? 11.819 2.830 -19.624 1.00 85.06 135 LEU A N 1
ATOM 1118 C CA 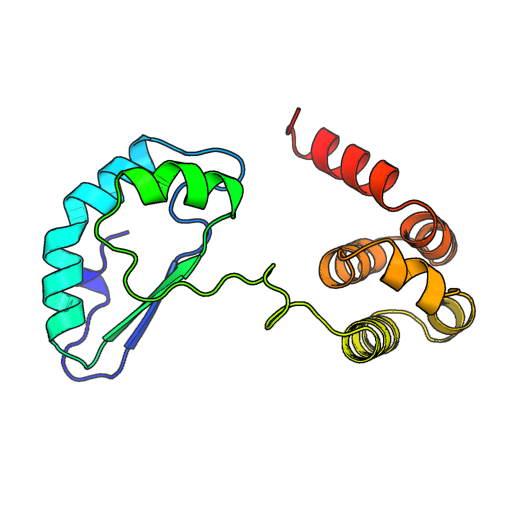. LEU A 1 135 ? 11.255 2.785 -18.273 1.00 85.06 135 LEU A CA 1
ATOM 1119 C C . LEU A 1 135 ? 11.727 1.544 -17.512 1.00 85.06 135 LEU A C 1
ATOM 1121 O O . LEU A 1 135 ? 12.175 1.658 -16.377 1.00 85.06 135 LEU A O 1
ATOM 1125 N N . PHE A 1 136 ? 11.664 0.363 -18.126 1.00 82.12 136 PHE A N 1
ATOM 1126 C CA . PHE A 1 136 ? 12.082 -0.876 -17.466 1.00 82.12 136 PHE A CA 1
ATOM 1127 C C . PHE A 1 136 ? 13.610 -1.020 -17.394 1.00 82.12 136 PHE A C 1
ATOM 1129 O O . PHE A 1 136 ? 14.121 -1.615 -16.451 1.00 82.12 136 PHE A O 1
ATOM 1136 N N . SER A 1 137 ? 14.367 -0.423 -18.318 1.00 80.31 137 SER A N 1
ATOM 1137 C CA . SER A 1 137 ? 15.838 -0.437 -18.254 1.00 80.31 137 SER A CA 1
ATOM 1138 C C . SER A 1 137 ? 16.391 0.478 -17.155 1.00 80.31 137 SER A C 1
ATOM 1140 O O . SER A 1 137 ? 17.394 0.154 -16.516 1.00 80.31 137 SER A O 1
ATOM 1142 N N . ASN A 1 138 ? 15.747 1.625 -16.922 1.00 83.75 138 ASN A N 1
ATOM 1143 C CA . ASN A 1 138 ? 16.149 2.583 -15.896 1.00 83.75 138 ASN A CA 1
ATOM 1144 C C . ASN A 1 138 ? 14.929 3.258 -15.237 1.00 83.75 138 ASN A C 1
ATOM 1146 O O . ASN A 1 138 ? 14.625 4.424 -15.505 1.00 83.75 138 ASN A O 1
ATOM 1150 N N . PRO A 1 139 ? 14.233 2.545 -14.335 1.00 84.19 139 PRO A N 1
ATOM 1151 C CA . PRO A 1 139 ? 12.997 3.046 -13.736 1.00 84.19 139 PRO A CA 1
ATOM 1152 C C . PRO A 1 139 ? 13.209 4.216 -12.778 1.00 84.19 139 PRO A C 1
ATOM 1154 O O . PRO A 1 139 ? 12.290 4.996 -12.539 1.00 84.19 139 PRO A O 1
ATOM 1157 N N . VAL A 1 140 ? 14.412 4.355 -12.215 1.00 83.69 140 VAL A N 1
ATOM 1158 C CA . VAL A 1 140 ? 14.707 5.375 -11.201 1.00 83.69 140 VAL A CA 1
ATOM 1159 C C . VAL A 1 140 ? 14.599 6.779 -11.787 1.00 83.69 140 VAL A C 1
ATOM 1161 O O . VAL A 1 140 ? 14.024 7.655 -11.146 1.00 83.69 140 VAL A O 1
ATOM 1164 N N . ASP A 1 141 ? 15.111 6.995 -12.997 1.00 83.06 141 ASP A N 1
ATOM 1165 C CA . ASP A 1 141 ? 15.087 8.321 -13.621 1.00 83.06 141 ASP A CA 1
ATOM 1166 C C . ASP A 1 141 ? 13.663 8.742 -13.998 1.00 83.06 141 ASP A C 1
ATOM 1168 O O . ASP A 1 141 ? 13.276 9.888 -13.771 1.00 83.06 141 ASP A O 1
ATOM 1172 N N . PHE A 1 142 ? 12.842 7.793 -14.457 1.00 78.69 142 PHE A N 1
ATOM 1173 C CA . PHE A 1 142 ? 11.417 8.023 -14.701 1.00 78.69 142 PHE A CA 1
ATOM 1174 C C . PHE A 1 142 ? 10.653 8.363 -13.419 1.00 78.69 142 PHE A C 1
ATOM 1176 O O . PHE A 1 142 ? 9.868 9.308 -13.403 1.00 78.69 142 PHE A O 1
ATOM 1183 N N . ILE A 1 143 ? 10.904 7.635 -12.327 1.00 79.44 143 ILE A N 1
ATOM 1184 C CA . ILE A 1 143 ? 10.247 7.896 -11.040 1.00 79.44 143 ILE A CA 1
ATOM 1185 C C . ILE A 1 143 ? 10.672 9.258 -10.478 1.00 79.44 143 ILE A C 1
ATOM 1187 O O . ILE A 1 143 ? 9.835 9.981 -9.947 1.00 79.44 143 ILE A O 1
ATOM 1191 N N . LYS A 1 144 ? 11.946 9.646 -10.609 1.00 81.50 144 LYS A N 1
ATOM 1192 C CA . LYS A 1 144 ? 12.417 10.976 -10.185 1.00 81.50 144 LYS A CA 1
ATOM 1193 C C . LYS A 1 144 ? 11.715 12.102 -10.939 1.00 81.50 144 LYS A C 1
ATOM 1195 O O . LYS A 1 144 ? 11.324 13.083 -10.315 1.00 81.50 144 LYS A O 1
ATOM 1200 N N . LEU A 1 145 ? 11.545 11.959 -12.254 1.00 75.38 145 LEU A N 1
ATOM 1201 C CA . LEU A 1 145 ? 10.788 12.913 -13.065 1.00 75.38 145 LEU A CA 1
ATOM 1202 C C . LEU A 1 145 ? 9.336 13.018 -12.580 1.00 75.38 145 LEU A C 1
ATOM 1204 O O . LEU A 1 145 ? 8.857 14.123 -12.346 1.00 75.38 145 LEU A O 1
ATOM 1208 N N . ASP A 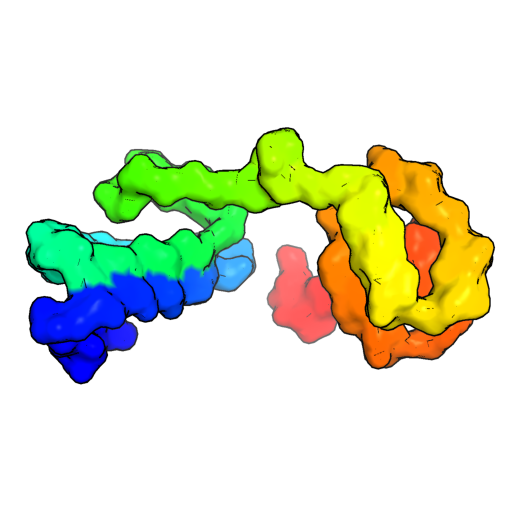1 146 ? 8.665 11.885 -12.362 1.00 68.38 146 ASP A N 1
ATOM 1209 C CA . ASP A 1 146 ? 7.276 11.849 -11.880 1.00 68.38 146 ASP A CA 1
ATOM 1210 C C . ASP A 1 146 ? 7.120 12.504 -10.493 1.00 68.38 146 ASP A C 1
ATOM 1212 O O . ASP A 1 146 ? 6.218 13.313 -10.273 1.00 68.38 146 ASP A O 1
ATOM 1216 N N . LEU A 1 147 ? 8.050 12.236 -9.570 1.00 70.25 147 LEU A N 1
ATOM 1217 C CA . LEU A 1 147 ? 8.076 12.857 -8.241 1.00 70.25 147 LEU A CA 1
ATOM 1218 C C . LEU A 1 147 ? 8.326 14.370 -8.301 1.00 70.25 147 LEU A C 1
ATOM 1220 O O . LEU A 1 147 ? 7.657 15.122 -7.590 1.00 70.25 147 LEU A O 1
ATOM 1224 N N . HIS A 1 148 ? 9.222 14.820 -9.184 1.00 72.94 148 HIS A N 1
ATOM 1225 C CA . HIS A 1 148 ? 9.475 16.242 -9.407 1.00 72.94 148 HIS A CA 1
ATOM 1226 C C . HIS A 1 148 ? 8.214 16.965 -9.907 1.00 72.94 148 HIS A C 1
ATOM 1228 O O . HIS A 1 148 ? 7.844 18.007 -9.367 1.00 72.94 148 HIS A O 1
ATOM 1234 N N . TYR A 1 149 ? 7.490 16.381 -10.870 1.00 65.69 149 TYR A N 1
ATOM 1235 C CA . TYR A 1 149 ? 6.210 16.930 -11.337 1.00 65.69 149 TYR A CA 1
ATOM 1236 C C . TYR A 1 149 ? 5.115 16.909 -10.263 1.00 65.69 149 TYR A C 1
ATOM 1238 O O . TYR A 1 149 ? 4.227 17.762 -10.272 1.00 65.69 149 TYR A O 1
ATOM 1246 N N . ALA A 1 150 ? 5.181 15.973 -9.314 1.00 58.88 150 ALA A N 1
ATOM 1247 C CA . ALA A 1 150 ? 4.269 1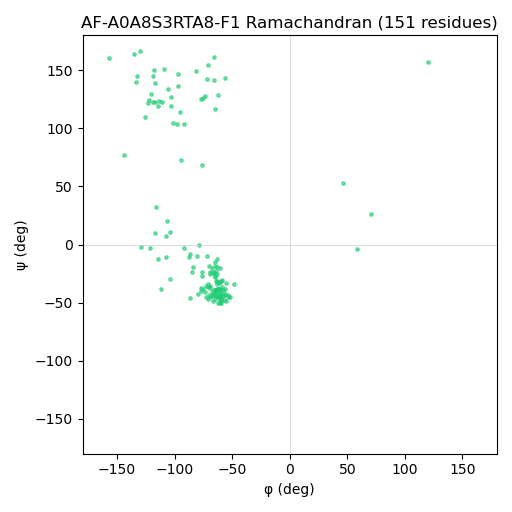5.899 -8.177 1.00 58.88 150 ALA A CA 1
ATOM 1248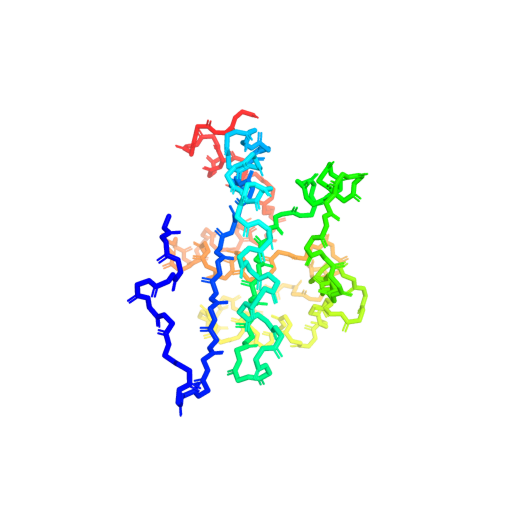 C C . ALA A 1 150 ? 4.600 16.893 -7.041 1.00 58.88 150 ALA A C 1
ATOM 1250 O O . ALA A 1 150 ? 3.873 16.919 -6.044 1.00 58.88 150 ALA A O 1
ATOM 1251 N N . GLY A 1 151 ? 5.662 17.699 -7.176 1.00 54.47 151 GLY A N 1
ATOM 1252 C CA . GLY A 1 151 ? 6.093 18.667 -6.163 1.00 54.47 151 GLY A CA 1
ATOM 1253 C C . GLY A 1 151 ? 6.692 18.018 -4.913 1.00 54.47 151 GLY A C 1
ATOM 1254 O O . GLY A 1 151 ? 6.601 18.585 -3.825 1.00 54.47 151 GLY A O 1
ATOM 1255 N N . VAL A 1 152 ? 7.244 16.811 -5.052 1.00 56.28 152 VAL A N 1
ATOM 1256 C CA . VAL A 1 152 ? 7.942 16.092 -3.983 1.00 56.28 152 VAL A CA 1
ATOM 1257 C C . VAL A 1 152 ? 9.443 16.251 -4.234 1.00 56.28 152 VAL A C 1
ATOM 1259 O O . VAL A 1 152 ? 9.967 15.643 -5.167 1.00 56.28 152 VAL A O 1
ATOM 1262 N N . GLU A 1 153 ? 10.103 17.109 -3.448 1.00 46.31 153 GLU A N 1
ATOM 1263 C CA . GLU A 1 153 ? 11.570 17.282 -3.451 1.00 46.31 153 GLU A CA 1
ATOM 1264 C C . GLU A 1 153 ? 12.295 16.155 -2.702 1.00 46.31 153 GLU A C 1
ATOM 1266 O O . GLU A 1 153 ? 11.816 15.746 -1.615 1.00 46.31 153 GLU A O 1
#

Nearest PDB structures (foldseek):
  6lct-assembly1_B  TM=3.244E-01  e=2.147E+00  Nicotiana tabacum
  1zor-assembly1_B  TM=4.220E-01  e=5.196E+00  Thermotoga maritima MSB8
  6is8-assembly1_B  TM=3.221E-01  e=4.105E+00  Zea mays

Organism: Mytilus edulis (NCBI:txid6550)

Radius of gyration: 19.85 Å; Cα contacts (8 Å, |Δi|>4): 114; chains: 1; bounding box: 44×34×50 Å

Secondary structure (DSSP, 8-state):
--GGGT--TTS-EEEEESSTT-SSS--HHHHHHHHHHHHHHHHHHTTSSEEEEE---HHHHHHHTTT-S--SS---TTSTTTSPPHHHHHHHHHHHS-HHHHHHS-HHHHHHH---HHHHHHHHTTS-HHHHHHHHH-HHHHHHHHHHHTT--

pLDDT: mean 82.29, std 8.64, range [46.31, 94.06]

Solvent-accessible surface area (backbone atoms only — not comparable to full-atom values): 9478 Å² total; per-residue (Å²): 136,72,63,72,84,75,62,53,92,92,45,80,46,76,48,79,41,74,38,58,41,36,86,89,54,73,36,65,71,42,45,53,51,52,60,70,44,44,68,58,52,49,60,52,46,72,67,70,38,43,49,78,47,78,41,63,49,69,76,45,44,65,64,44,64,80,78,59,88,84,74,84,78,86,85,59,69,85,36,84,93,53,44,80,48,69,66,57,44,50,55,49,43,62,71,62,41,58,70,74,58,48,74,70,49,69,53,71,68,44,57,76,75,48,92,51,59,74,59,50,47,59,57,44,72,78,54,53,78,74,52,39,58,49,39,71,76,46,46,65,65,54,50,51,52,54,34,52,77,68,72,53,130

InterPro domains:
  IPR049050 Novel STAND NTPase 3 [PF20720] (2-94)

Mean predicted aligned error: 7.54 Å

Foldseek 3Di:
DDCVVVDDLVAQEEAEAEQQQDDQEGDVVSLVVCVVCVVVVVVSVVSVSYHYHYDHDPVRCVVCVVPDDPPPDDDDCPDPVNQQDLVNLLVLCCVQDDPVLSVPDPSVVLVVPDRCSVVLSVVVNPDDSVVNNVCSVCVPVVVVVVCVVVVND